Protein AF-K9YSK2-F1 (afdb_monomer_lite)

Sequence (84 aa):
MAALVVALVAFGVEWDRRNRETARQETETARAENERAEERERAARRARIQNRGTILQIRYQVEPNEANGQALRDFLAFLQEYGE

Organism: Dactylococcopsis salina (strain PCC 8305) (NCBI:txid13035)

Structure (mmCIF, N/CA/C/O backbone):
data_AF-K9YSK2-F1
#
_entry.id   AF-K9YSK2-F1
#
loop_
_atom_site.group_PDB
_atom_site.id
_atom_site.type_symbol
_atom_site.label_atom_id
_atom_site.label_alt_id
_atom_site.label_comp_id
_atom_site.label_asym_id
_atom_site.label_entity_id
_atom_site.label_seq_id
_atom_site.pdbx_PDB_ins_code
_atom_site.Cartn_x
_atom_site.Cartn_y
_atom_site.Cartn_z
_atom_site.occupancy
_atom_site.B_iso_or_equiv
_atom_site.auth_seq_id
_atom_site.auth_comp_id
_atom_site.auth_asym_id
_atom_site.auth_atom_id
_atom_site.pdbx_PDB_model_num
ATOM 1 N N . MET A 1 1 ? 37.351 -18.514 -48.128 1.00 69.69 1 MET A N 1
ATOM 2 C CA . MET A 1 1 ? 37.698 -17.682 -46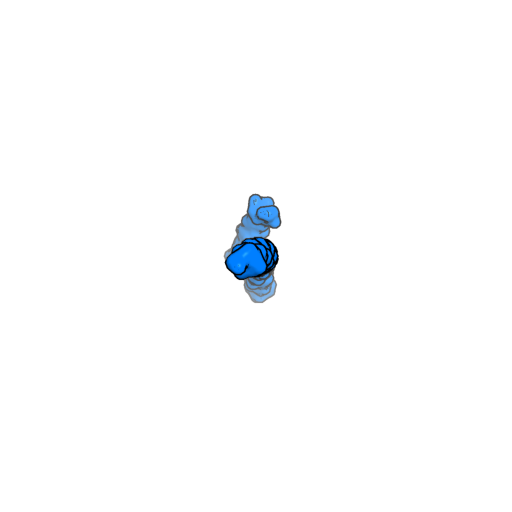.952 1.00 69.69 1 MET A CA 1
ATOM 3 C C . MET A 1 1 ? 36.721 -16.526 -46.737 1.00 69.69 1 MET A C 1
ATOM 5 O O . MET A 1 1 ? 36.173 -16.445 -45.650 1.00 69.69 1 MET A O 1
ATOM 9 N N . ALA A 1 2 ? 36.414 -15.694 -47.743 1.00 83.44 2 ALA A N 1
ATOM 10 C CA . ALA A 1 2 ? 35.500 -14.548 -47.582 1.00 83.44 2 ALA A CA 1
ATOM 11 C C . ALA A 1 2 ? 34.081 -14.903 -47.073 1.00 83.44 2 ALA A C 1
ATOM 13 O O . ALA A 1 2 ? 33.567 -14.229 -46.187 1.00 83.4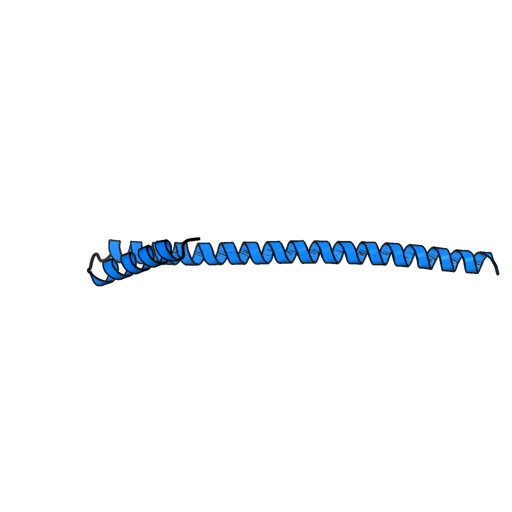4 2 ALA A O 1
ATOM 14 N N . ALA A 1 3 ? 33.471 -15.993 -47.556 1.00 86.50 3 ALA A N 1
ATOM 15 C CA . ALA A 1 3 ? 32.122 -16.400 -47.136 1.00 86.50 3 ALA A CA 1
ATOM 16 C C . ALA A 1 3 ? 32.015 -16.773 -45.641 1.00 86.50 3 ALA A C 1
ATOM 18 O O . ALA A 1 3 ? 31.010 -16.478 -45.002 1.00 86.50 3 ALA A O 1
ATOM 19 N N . LEU A 1 4 ? 33.068 -17.369 -45.066 1.00 89.00 4 LEU A N 1
ATOM 20 C CA . LEU A 1 4 ? 33.123 -17.714 -43.639 1.00 89.00 4 LEU A CA 1
ATOM 21 C C . LEU A 1 4 ? 33.188 -16.465 -42.753 1.00 89.00 4 LEU A C 1
ATOM 23 O O . LEU A 1 4 ? 32.536 -16.408 -41.716 1.00 89.00 4 LEU A O 1
ATOM 27 N N . VAL A 1 5 ? 33.937 -15.449 -43.186 1.00 90.44 5 VAL A N 1
ATOM 28 C CA . VAL A 1 5 ? 34.036 -14.169 -42.471 1.00 90.44 5 VAL A CA 1
ATOM 29 C C . VAL A 1 5 ? 32.686 -13.453 -42.465 1.00 90.44 5 VAL A C 1
ATOM 31 O O . VAL A 1 5 ? 32.246 -12.988 -41.418 1.00 90.44 5 VAL A O 1
ATOM 34 N N . VAL A 1 6 ? 31.989 -13.426 -43.605 1.00 91.75 6 VAL A N 1
ATOM 35 C CA . VAL A 1 6 ? 30.647 -12.828 -43.708 1.00 91.75 6 VAL A CA 1
ATOM 36 C C . VAL A 1 6 ? 29.646 -13.547 -42.800 1.00 91.75 6 VAL A C 1
ATOM 38 O O . VAL A 1 6 ? 28.882 -12.888 -42.099 1.00 91.75 6 VAL A O 1
ATOM 41 N N . ALA A 1 7 ? 29.682 -14.881 -42.755 1.00 90.88 7 ALA A N 1
ATOM 42 C CA . ALA A 1 7 ? 28.801 -15.665 -41.891 1.00 90.88 7 ALA A CA 1
ATOM 43 C C . ALA A 1 7 ? 29.041 -15.390 -40.395 1.00 90.88 7 ALA A C 1
ATOM 45 O O . ALA A 1 7 ? 28.082 -15.242 -39.640 1.00 90.88 7 ALA A O 1
ATOM 46 N N . LEU A 1 8 ? 30.301 -15.265 -39.966 1.00 93.06 8 LEU A N 1
ATOM 47 C CA . LEU A 1 8 ? 30.643 -14.949 -38.574 1.00 93.06 8 LEU A CA 1
ATOM 48 C C . LEU A 1 8 ? 30.204 -13.537 -38.167 1.00 93.06 8 LEU A C 1
ATOM 50 O O . LEU A 1 8 ? 29.692 -13.353 -37.065 1.00 93.06 8 LEU A O 1
ATOM 54 N N . VAL A 1 9 ? 30.356 -12.550 -39.056 1.00 93.19 9 VAL A N 1
ATOM 55 C CA . VAL A 1 9 ? 29.877 -11.180 -38.808 1.00 93.19 9 VAL A CA 1
ATOM 56 C C . VAL A 1 9 ? 28.352 -11.149 -38.719 1.00 93.19 9 VAL A C 1
ATOM 58 O O . VAL A 1 9 ? 27.814 -10.568 -37.780 1.00 93.19 9 VAL A O 1
ATOM 61 N N . ALA A 1 10 ? 27.655 -11.814 -39.646 1.00 91.06 10 ALA A N 1
ATOM 62 C CA . ALA A 1 10 ? 26.196 -11.908 -39.620 1.00 91.06 10 ALA A CA 1
ATOM 63 C C . ALA A 1 10 ? 25.693 -12.577 -38.331 1.00 91.06 10 ALA A C 1
ATOM 65 O O . ALA A 1 10 ? 24.759 -12.082 -37.705 1.00 91.06 10 ALA A O 1
ATOM 66 N N . PHE A 1 11 ? 26.360 -13.648 -37.890 1.00 94.94 11 PHE A N 1
ATOM 67 C CA . PHE A 1 11 ? 26.052 -14.315 -36.628 1.00 94.94 11 PHE A CA 1
ATOM 68 C C . PHE A 1 11 ? 26.278 -13.403 -35.414 1.00 94.94 11 PHE A C 1
ATOM 70 O O . PHE A 1 11 ? 25.427 -13.343 -34.533 1.00 94.94 11 PHE A O 1
ATOM 77 N N . GLY A 1 12 ? 27.385 -12.655 -35.374 1.00 92.50 12 GLY A N 1
ATOM 78 C CA . GLY A 1 12 ? 27.670 -11.715 -34.286 1.00 92.50 12 GLY A CA 1
ATOM 79 C C . GLY A 1 12 ? 26.659 -10.567 -34.193 1.00 92.50 12 GLY A C 1
ATOM 80 O O . GLY A 1 12 ? 26.255 -10.198 -33.092 1.00 92.50 12 GLY A O 1
ATOM 81 N N . VAL A 1 13 ? 26.207 -10.036 -35.334 1.00 92.75 13 VAL A N 1
ATOM 82 C CA . VAL A 1 13 ? 25.171 -8.989 -35.388 1.00 92.75 13 VAL A CA 1
ATOM 83 C C . VAL A 1 13 ? 23.818 -9.525 -34.921 1.00 92.75 13 VAL A C 1
ATOM 85 O O . VAL A 1 13 ? 23.146 -8.875 -34.123 1.00 92.75 13 VAL A O 1
ATOM 88 N N . GLU A 1 14 ? 23.429 -10.714 -35.380 1.00 94.00 14 GLU A N 1
ATOM 89 C CA . GLU A 1 14 ? 22.184 -11.355 -34.948 1.00 94.00 14 GLU A CA 1
ATOM 90 C C . GLU A 1 14 ? 22.218 -11.688 -33.449 1.00 94.00 14 GLU A C 1
ATOM 92 O O . GLU A 1 14 ? 21.236 -11.483 -32.734 1.00 94.00 14 GLU A O 1
ATOM 97 N N . TRP A 1 15 ? 23.374 -12.124 -32.943 1.00 92.56 15 TRP A N 1
ATOM 98 C CA . TRP A 1 15 ? 23.586 -12.368 -31.520 1.00 92.56 15 TRP A CA 1
ATOM 99 C C . TRP A 1 15 ? 23.473 -11.088 -30.682 1.00 92.56 15 TRP A C 1
ATOM 101 O O . TRP A 1 15 ? 22.753 -11.083 -29.686 1.00 92.56 15 TRP A O 1
ATOM 111 N N . ASP A 1 16 ? 24.127 -9.991 -31.081 1.00 92.00 16 ASP A N 1
ATOM 112 C CA . ASP A 1 16 ? 24.025 -8.696 -30.387 1.00 92.00 16 ASP A CA 1
ATOM 113 C C . ASP A 1 16 ? 22.588 -8.160 -30.402 1.00 92.00 16 ASP A C 1
ATOM 115 O O . ASP A 1 16 ? 22.085 -7.701 -29.373 1.00 92.00 16 ASP A O 1
ATOM 119 N N . ARG A 1 17 ? 21.887 -8.291 -31.535 1.00 93.25 17 ARG A N 1
ATOM 120 C CA . ARG A 1 17 ? 20.472 -7.925 -31.642 1.00 93.25 17 ARG A CA 1
ATOM 121 C C . ARG A 1 17 ? 19.625 -8.712 -30.648 1.00 93.25 17 ARG A C 1
ATOM 123 O O . ARG A 1 17 ? 18.904 -8.108 -29.853 1.00 93.25 17 ARG A O 1
ATOM 130 N N . ARG A 1 18 ? 19.740 -10.040 -30.665 1.00 91.62 18 ARG A N 1
ATOM 131 C CA . ARG A 1 18 ? 18.964 -10.920 -29.789 1.00 91.62 18 ARG A CA 1
ATOM 132 C C . ARG A 1 18 ? 19.288 -10.681 -28.317 1.00 91.62 18 ARG A C 1
ATOM 134 O O . ARG A 1 18 ? 18.380 -10.625 -27.499 1.00 91.62 18 ARG A O 1
ATOM 141 N N . ASN A 1 19 ? 20.557 -10.457 -27.987 1.00 92.06 19 ASN A N 1
ATOM 142 C CA . ASN A 1 19 ? 20.987 -10.138 -26.629 1.00 92.06 19 ASN A CA 1
ATOM 143 C C . ASN A 1 19 ? 20.376 -8.818 -26.126 1.00 92.06 19 ASN A C 1
ATOM 145 O O . ASN A 1 19 ? 19.916 -8.739 -24.990 1.00 92.06 19 ASN A O 1
ATOM 149 N N . ARG A 1 20 ? 20.308 -7.785 -26.977 1.00 90.75 20 ARG A N 1
ATOM 150 C CA . ARG A 1 20 ? 19.648 -6.514 -26.630 1.00 90.75 20 ARG A CA 1
ATOM 151 C C . ARG A 1 20 ? 18.140 -6.657 -26.478 1.00 90.75 20 ARG A C 1
ATOM 153 O O . ARG A 1 20 ? 17.565 -6.000 -25.616 1.00 90.75 20 ARG A O 1
ATOM 160 N N . GLU A 1 21 ? 17.498 -7.466 -27.315 1.00 92.50 21 GLU A N 1
ATOM 161 C CA . GLU A 1 21 ? 16.062 -7.740 -27.214 1.00 92.50 21 GLU A CA 1
ATOM 162 C C . GLU A 1 21 ? 15.733 -8.468 -25.902 1.00 92.50 21 GLU A C 1
ATOM 164 O O . GLU A 1 21 ? 14.839 -8.023 -25.182 1.00 92.50 21 GLU A O 1
ATOM 169 N N . THR A 1 22 ? 16.511 -9.489 -25.529 1.00 91.38 22 THR A N 1
ATOM 170 C CA . THR A 1 22 ? 16.374 -10.174 -24.234 1.00 91.38 22 THR A CA 1
ATOM 171 C C . THR A 1 22 ? 16.594 -9.215 -23.065 1.00 91.38 22 THR A C 1
ATOM 173 O O . THR A 1 22 ? 15.747 -9.136 -22.181 1.00 91.38 22 THR A O 1
ATOM 176 N N . ALA A 1 23 ? 17.666 -8.415 -23.086 1.00 91.75 23 ALA A N 1
ATOM 177 C CA . ALA A 1 23 ? 17.944 -7.453 -22.017 1.00 91.75 23 ALA A CA 1
ATOM 178 C C . ALA A 1 23 ? 16.812 -6.423 -21.852 1.00 91.75 23 ALA A C 1
ATOM 180 O O . ALA A 1 23 ? 16.451 -6.063 -20.734 1.00 91.75 23 ALA A O 1
ATOM 181 N N . ARG A 1 24 ? 16.208 -5.963 -22.957 1.00 91.62 24 ARG A N 1
ATOM 182 C CA . ARG A 1 24 ? 15.037 -5.074 -22.903 1.00 91.62 24 ARG A CA 1
ATOM 183 C C . ARG A 1 24 ? 13.847 -5.763 -22.249 1.00 91.62 24 ARG A C 1
ATOM 185 O O . ARG A 1 24 ? 13.277 -5.192 -21.322 1.00 91.62 24 ARG A O 1
ATOM 192 N N . GLN A 1 25 ? 13.521 -6.982 -22.672 1.00 93.44 25 GLN A N 1
ATOM 193 C CA . GLN A 1 25 ? 12.425 -7.749 -22.078 1.00 93.44 25 GLN A CA 1
ATOM 194 C C . GLN A 1 25 ? 12.638 -7.964 -20.578 1.00 93.44 25 GLN A C 1
ATOM 196 O O . GLN A 1 25 ? 11.726 -7.701 -19.804 1.00 93.44 25 GLN A O 1
ATOM 201 N N . GLU A 1 26 ? 13.846 -8.339 -20.157 1.00 93.88 26 GLU A N 1
ATOM 202 C CA . GLU A 1 26 ? 14.186 -8.516 -18.741 1.00 93.88 26 GLU A CA 1
ATOM 203 C C . GLU A 1 26 ? 14.008 -7.221 -17.937 1.00 93.88 26 GLU A C 1
ATOM 205 O O . GLU A 1 26 ? 13.450 -7.234 -16.836 1.00 93.88 26 GLU A O 1
ATOM 210 N N . THR A 1 27 ? 14.427 -6.076 -18.491 1.00 93.69 27 THR A N 1
ATOM 211 C CA . THR A 1 27 ? 14.227 -4.779 -17.826 1.00 93.69 27 THR A CA 1
ATOM 212 C C . THR A 1 27 ? 12.756 -4.385 -17.732 1.00 93.69 27 THR A C 1
ATOM 214 O O . THR A 1 27 ? 12.339 -3.829 -16.716 1.00 93.69 27 THR A O 1
ATOM 217 N N . GLU A 1 28 ? 11.953 -4.679 -18.755 1.00 93.56 28 GLU A N 1
ATOM 218 C CA . GLU A 1 28 ? 10.511 -4.421 -18.747 1.00 93.56 28 GLU A CA 1
ATOM 219 C C . GLU A 1 28 ? 9.794 -5.322 -17.740 1.00 93.56 28 GLU A C 1
ATOM 221 O O . GLU A 1 28 ? 8.974 -4.835 -16.960 1.00 93.56 28 GLU A O 1
ATOM 226 N N . THR A 1 29 ? 10.150 -6.609 -17.680 1.00 93.75 29 THR A N 1
ATOM 227 C CA . THR A 1 29 ? 9.593 -7.530 -16.684 1.00 93.75 29 THR A CA 1
ATOM 228 C C . THR A 1 29 ? 9.974 -7.119 -15.270 1.00 93.75 29 THR A C 1
ATOM 230 O O . THR A 1 29 ? 9.101 -7.070 -14.408 1.00 93.75 29 THR A O 1
ATOM 233 N N . ALA A 1 30 ? 11.233 -6.737 -15.035 1.00 94.00 30 ALA A N 1
ATOM 234 C CA . ALA A 1 30 ? 11.687 -6.291 -13.721 1.00 94.00 30 ALA A CA 1
ATOM 235 C C . ALA A 1 30 ? 10.963 -5.013 -13.267 1.00 94.00 30 ALA A C 1
ATOM 237 O O . ALA A 1 30 ? 10.569 -4.902 -12.107 1.00 94.00 30 ALA A O 1
ATOM 238 N N . ARG A 1 31 ? 10.727 -4.062 -14.182 1.00 93.81 31 ARG A N 1
ATOM 239 C CA . ARG A 1 31 ? 9.930 -2.859 -13.889 1.00 93.81 31 ARG A CA 1
ATOM 240 C C . ARG A 1 31 ? 8.489 -3.208 -13.538 1.00 93.81 31 ARG A C 1
ATOM 242 O O . ARG A 1 31 ? 8.008 -2.766 -12.501 1.00 93.81 31 ARG A O 1
ATOM 249 N N . ALA A 1 32 ? 7.834 -4.042 -14.343 1.00 94.81 32 ALA A N 1
ATOM 250 C CA . ALA A 1 32 ? 6.457 -4.458 -14.091 1.00 94.81 32 ALA A CA 1
ATOM 251 C C . ALA A 1 32 ?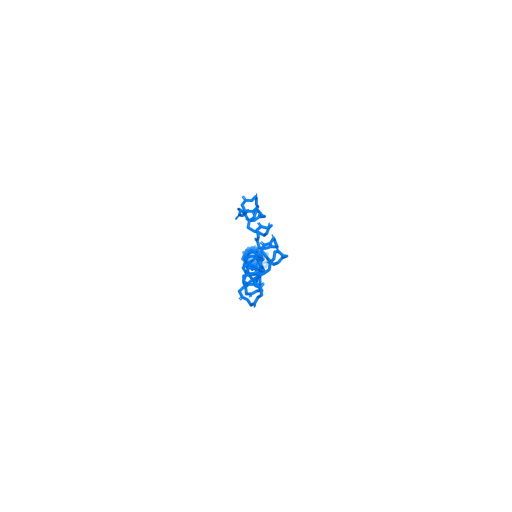 6.312 -5.232 -12.768 1.00 94.81 32 ALA A C 1
ATOM 253 O O . ALA A 1 32 ? 5.309 -5.100 -12.068 1.00 94.81 32 ALA A O 1
ATOM 254 N N . GLU A 1 33 ? 7.299 -6.051 -12.404 1.00 94.88 33 GLU A N 1
ATOM 255 C CA . GLU A 1 33 ? 7.322 -6.734 -11.110 1.00 94.88 33 GLU A CA 1
ATOM 256 C C . GLU A 1 33 ? 7.504 -5.762 -9.948 1.00 94.88 33 GLU A C 1
ATOM 258 O O . GLU A 1 33 ? 6.785 -5.878 -8.953 1.00 94.88 33 GLU A O 1
ATOM 263 N N . ASN A 1 34 ? 8.404 -4.786 -10.087 1.00 95.31 34 ASN A N 1
ATOM 264 C CA . ASN A 1 34 ? 8.609 -3.768 -9.067 1.00 95.31 34 ASN A CA 1
ATOM 265 C C . ASN A 1 34 ? 7.348 -2.913 -8.862 1.00 95.31 34 ASN A C 1
ATOM 267 O O . ASN A 1 34 ? 6.899 -2.742 -7.733 1.00 95.31 34 ASN A O 1
ATOM 271 N N . GLU A 1 35 ? 6.703 -2.471 -9.943 1.00 95.00 35 GLU A N 1
ATOM 272 C CA . GLU A 1 35 ? 5.436 -1.728 -9.879 1.00 95.00 35 GLU A CA 1
ATOM 273 C C . GLU A 1 35 ? 4.344 -2.531 -9.156 1.00 95.00 35 GLU A C 1
ATOM 275 O O . GLU A 1 35 ? 3.686 -2.023 -8.246 1.00 95.00 35 GLU A O 1
ATOM 280 N N . ARG A 1 36 ? 4.198 -3.824 -9.478 1.00 95.19 36 ARG A N 1
ATOM 281 C CA . ARG A 1 36 ? 3.253 -4.717 -8.784 1.00 95.19 36 ARG A CA 1
ATOM 282 C C . ARG A 1 36 ? 3.598 -4.894 -7.308 1.00 95.19 36 ARG A C 1
ATOM 284 O O . ARG A 1 36 ? 2.690 -5.024 -6.486 1.00 95.19 36 ARG A O 1
ATOM 291 N N . ALA A 1 37 ? 4.881 -4.965 -6.959 1.00 95.38 37 ALA A N 1
ATOM 292 C CA . ALA A 1 37 ? 5.321 -5.083 -5.573 1.00 95.38 37 ALA A CA 1
ATOM 293 C C . ALA A 1 37 ? 4.970 -3.818 -4.778 1.00 95.38 37 ALA A C 1
ATOM 295 O O . ALA A 1 37 ? 4.359 -3.921 -3.713 1.00 95.38 37 ALA A O 1
ATOM 296 N N . GLU A 1 38 ? 5.246 -2.639 -5.336 1.00 95.00 38 GLU A N 1
ATOM 297 C CA . GLU A 1 38 ? 4.883 -1.358 -4.731 1.00 95.00 38 GLU A CA 1
ATOM 298 C C . GLU A 1 38 ? 3.362 -1.214 -4.571 1.00 95.00 38 GLU A C 1
ATOM 300 O O . GLU A 1 38 ? 2.872 -0.793 -3.522 1.00 95.00 38 GLU A O 1
ATOM 305 N N . GLU A 1 39 ? 2.575 -1.601 -5.576 1.00 95.06 39 GLU A N 1
ATOM 306 C CA . GLU A 1 39 ? 1.113 -1.589 -5.480 1.00 95.06 39 GLU A CA 1
ATOM 307 C C . GLU A 1 39 ? 0.590 -2.517 -4.383 1.00 95.06 39 GLU A C 1
ATOM 309 O O . GLU A 1 39 ? -0.306 -2.131 -3.621 1.00 95.06 39 GLU A O 1
ATOM 314 N N . ARG A 1 40 ? 1.161 -3.722 -4.266 1.00 94.50 40 ARG A N 1
ATOM 315 C CA . ARG A 1 40 ? 0.834 -4.671 -3.192 1.00 94.50 40 ARG A CA 1
ATOM 316 C C . ARG A 1 40 ? 1.182 -4.104 -1.826 1.00 94.50 40 ARG A C 1
ATOM 318 O O . ARG A 1 40 ? 0.383 -4.248 -0.904 1.00 94.50 40 ARG A O 1
ATOM 325 N N . GLU A 1 41 ? 2.323 -3.439 -1.688 1.00 95.06 41 GLU A N 1
ATOM 326 C CA . GLU A 1 41 ? 2.722 -2.799 -0.437 1.00 95.06 41 GLU A CA 1
ATOM 327 C C . GLU A 1 41 ? 1.757 -1.670 -0.057 1.00 95.06 41 GLU A C 1
ATOM 329 O O . GLU A 1 41 ? 1.242 -1.643 1.065 1.00 95.06 41 GLU A O 1
ATOM 334 N N . ARG A 1 42 ? 1.412 -0.792 -1.008 1.00 92.38 42 ARG A N 1
ATOM 335 C CA . ARG A 1 42 ? 0.409 0.265 -0.796 1.00 92.38 42 ARG A CA 1
ATOM 336 C C . ARG A 1 42 ? -0.946 -0.327 -0.404 1.00 92.38 42 ARG A C 1
ATOM 338 O O . ARG A 1 42 ? -1.595 0.174 0.515 1.00 92.38 42 ARG A O 1
ATOM 345 N N . ALA A 1 43 ? -1.376 -1.403 -1.064 1.00 94.69 43 ALA A N 1
ATOM 346 C CA . ALA A 1 43 ? -2.620 -2.096 -0.739 1.00 94.69 43 ALA A CA 1
ATOM 347 C C . ALA A 1 43 ? -2.582 -2.723 0.663 1.00 94.69 43 ALA A C 1
ATOM 349 O O . ALA A 1 43 ? -3.521 -2.538 1.437 1.00 94.69 43 ALA A O 1
ATOM 350 N N . ALA A 1 44 ? -1.487 -3.391 1.028 1.00 95.06 44 ALA A N 1
ATOM 351 C CA . ALA A 1 44 ? -1.291 -3.969 2.354 1.00 95.06 44 ALA A CA 1
ATOM 352 C C . ALA A 1 44 ? -1.273 -2.896 3.455 1.00 95.06 44 ALA A C 1
ATOM 354 O O . ALA A 1 44 ? -1.891 -3.085 4.508 1.00 95.06 44 ALA A O 1
ATOM 355 N N . ARG A 1 45 ? -0.626 -1.747 3.210 1.00 91.94 45 ARG A N 1
ATOM 356 C CA . ARG A 1 45 ? -0.636 -0.593 4.123 1.00 91.94 45 ARG A CA 1
ATOM 357 C C . ARG A 1 45 ? -2.061 -0.088 4.344 1.00 91.94 45 ARG A C 1
ATOM 359 O O . ARG A 1 45 ? -2.486 0.033 5.493 1.00 91.94 45 ARG A O 1
ATOM 366 N N . ARG A 1 46 ? -2.823 0.125 3.264 1.00 92.31 46 ARG A N 1
ATOM 367 C CA . ARG A 1 46 ? -4.237 0.538 3.340 1.00 92.31 46 ARG A CA 1
ATOM 368 C C . ARG A 1 46 ? -5.091 -0.472 4.107 1.00 92.31 46 ARG A C 1
ATOM 370 O O . ARG A 1 46 ? -5.835 -0.079 5.001 1.00 92.31 46 ARG A O 1
ATOM 377 N N . ALA A 1 47 ? -4.942 -1.764 3.818 1.00 95.69 47 ALA A N 1
ATOM 378 C CA . ALA A 1 47 ? -5.688 -2.824 4.494 1.00 95.69 47 ALA A CA 1
ATOM 379 C C . ALA A 1 47 ? -5.392 -2.875 6.002 1.00 95.69 47 ALA A C 1
ATOM 381 O O . ALA A 1 47 ? -6.307 -3.029 6.806 1.00 95.69 47 ALA A O 1
ATOM 382 N N . ARG A 1 48 ? -4.130 -2.688 6.416 1.00 94.38 48 ARG A N 1
ATOM 383 C CA . ARG A 1 48 ? -3.764 -2.606 7.842 1.00 94.38 48 ARG A CA 1
ATOM 384 C C . ARG A 1 48 ? -4.453 -1.448 8.556 1.00 94.38 48 ARG A C 1
ATOM 386 O O . ARG A 1 48 ? -4.946 -1.640 9.666 1.00 94.38 48 ARG A O 1
ATOM 393 N N . ILE A 1 49 ? -4.483 -0.272 7.931 1.00 94.56 49 ILE A N 1
ATOM 394 C CA . ILE A 1 49 ? -5.140 0.914 8.492 1.00 94.56 49 ILE A CA 1
ATOM 395 C C . ILE A 1 49 ? -6.646 0.661 8.633 1.00 94.56 49 ILE A C 1
ATOM 397 O O . ILE A 1 49 ? -7.192 0.854 9.719 1.00 94.56 49 ILE A O 1
ATOM 401 N N . GLN A 1 50 ? -7.293 0.150 7.581 1.00 95.50 50 GLN A N 1
ATOM 402 C CA . GLN A 1 50 ? -8.720 -0.185 7.611 1.00 95.50 50 GLN A CA 1
ATOM 403 C C . GLN A 1 50 ? -9.042 -1.211 8.701 1.00 95.50 50 GLN A C 1
ATOM 405 O O . GLN A 1 50 ? -9.887 -0.948 9.552 1.00 95.50 50 GLN A O 1
ATOM 410 N N . ASN A 1 51 ? -8.308 -2.328 8.750 1.00 97.25 51 ASN A N 1
ATOM 411 C CA . ASN A 1 51 ? -8.519 -3.372 9.755 1.00 97.25 51 ASN A CA 1
ATOM 412 C C . ASN A 1 51 ? -8.384 -2.829 11.182 1.00 97.25 51 ASN A C 1
ATOM 414 O O . ASN A 1 51 ? -9.184 -3.172 12.052 1.00 97.25 51 ASN A O 1
ATOM 418 N N . ARG A 1 52 ? -7.391 -1.966 11.435 1.00 96.62 52 ARG A N 1
ATOM 419 C CA . ARG A 1 52 ? -7.205 -1.348 12.754 1.00 96.62 52 ARG A CA 1
ATOM 420 C C . ARG A 1 52 ? -8.396 -0.468 13.132 1.00 96.62 52 ARG A C 1
ATOM 422 O O . ARG A 1 52 ? -8.888 -0.591 14.252 1.00 96.62 52 ARG A O 1
ATOM 429 N N . GLY A 1 53 ? -8.879 0.360 12.206 1.00 97.19 53 GLY A N 1
ATOM 430 C CA . GLY A 1 53 ? -10.076 1.177 12.413 1.00 97.19 53 GLY A CA 1
ATOM 431 C C . GLY A 1 53 ? -11.309 0.330 12.724 1.00 97.19 53 GLY A C 1
ATOM 432 O O . GLY A 1 53 ? -11.982 0.573 13.724 1.00 97.19 53 GLY A O 1
ATOM 433 N N . THR A 1 54 ? -11.549 -0.723 11.936 1.00 98.12 54 THR A N 1
ATOM 434 C CA . THR A 1 54 ? -12.664 -1.658 12.147 1.00 98.12 54 THR A CA 1
ATOM 435 C C . THR A 1 54 ? -12.605 -2.315 13.525 1.00 98.12 54 THR A C 1
ATOM 437 O O . THR A 1 54 ? -13.613 -2.358 14.225 1.00 98.12 54 THR A O 1
ATOM 440 N N . ILE A 1 55 ? -11.430 -2.782 13.963 1.00 98.19 55 ILE A N 1
ATOM 441 C CA . ILE A 1 55 ? -11.268 -3.395 15.290 1.00 98.19 55 ILE A CA 1
ATOM 442 C C . ILE A 1 55 ? -11.601 -2.398 16.407 1.00 98.19 55 ILE A C 1
ATOM 444 O O . ILE A 1 55 ? -12.298 -2.762 17.354 1.00 98.19 55 ILE A O 1
ATOM 448 N N . LEU A 1 56 ? -11.117 -1.155 16.317 1.00 98.19 56 LEU A N 1
ATOM 449 C CA . LEU A 1 56 ? -11.385 -0.128 17.330 1.00 98.19 56 LEU A CA 1
ATOM 450 C C . LEU A 1 56 ? -12.871 0.232 17.391 1.00 98.19 56 LEU A C 1
ATOM 452 O O . LEU A 1 56 ? -13.438 0.312 18.481 1.00 98.19 56 LEU A O 1
ATOM 456 N N . GLN A 1 57 ? -13.514 0.376 16.233 1.00 97.88 57 GLN A N 1
ATOM 457 C CA . GLN A 1 57 ? -14.949 0.624 16.149 1.00 97.88 57 GLN A CA 1
ATOM 458 C C . GLN A 1 57 ? -15.757 -0.516 16.781 1.00 97.88 57 GLN A C 1
ATOM 460 O O . GLN A 1 57 ? -16.633 -0.251 17.604 1.00 97.88 57 GLN A O 1
ATOM 465 N N . ILE A 1 58 ? -15.441 -1.774 16.447 1.00 98.31 58 ILE A N 1
ATOM 466 C CA . ILE A 1 58 ? -16.113 -2.948 17.024 1.00 98.31 58 ILE A CA 1
ATOM 467 C C . ILE A 1 58 ? -15.925 -2.978 18.542 1.00 98.31 58 ILE A C 1
ATOM 469 O O . ILE A 1 58 ? -16.896 -3.177 19.264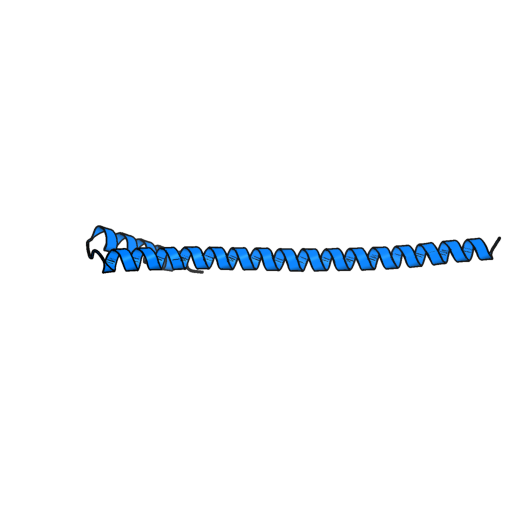 1.00 98.31 58 ILE A O 1
ATOM 473 N N . ARG A 1 59 ? -14.707 -2.740 19.051 1.00 97.88 59 ARG A N 1
ATOM 474 C CA . ARG A 1 59 ? -14.456 -2.704 20.503 1.00 97.88 59 ARG A CA 1
ATOM 475 C C . ARG A 1 59 ? -15.317 -1.663 21.209 1.00 97.88 59 ARG A C 1
ATOM 477 O O . ARG A 1 59 ? -15.914 -1.987 22.227 1.00 97.88 59 ARG A O 1
ATOM 484 N N . TYR A 1 60 ? -15.419 -0.455 20.659 1.00 97.94 60 TYR A N 1
ATOM 485 C CA . TYR A 1 60 ? -16.260 0.592 21.238 1.00 97.94 60 TYR A CA 1
ATOM 486 C C . TYR A 1 60 ? -17.758 0.253 21.176 1.00 97.94 60 TYR A C 1
ATOM 488 O O . TYR A 1 60 ? -18.487 0.540 22.117 1.00 97.94 60 TYR A O 1
ATOM 496 N N . GLN A 1 61 ? -18.224 -0.384 20.097 1.00 97.75 61 GLN A N 1
ATOM 497 C CA . GLN A 1 61 ? -19.620 -0.826 19.977 1.00 97.75 61 GLN A CA 1
ATOM 498 C C . GLN A 1 61 ? -19.970 -1.951 20.957 1.00 97.75 61 GLN A C 1
ATOM 500 O O . GLN A 1 61 ? -21.071 -1.965 21.499 1.00 97.75 61 GLN A O 1
ATOM 505 N N . VAL A 1 62 ? -19.048 -2.894 21.167 1.00 98.25 62 VAL A N 1
ATOM 506 C CA . VAL A 1 62 ? -19.220 -4.001 22.119 1.00 98.25 62 VAL A CA 1
ATOM 507 C C . VAL A 1 62 ? -19.150 -3.493 23.556 1.00 98.25 62 VAL A C 1
ATOM 509 O O . VAL A 1 62 ? -19.948 -3.907 24.392 1.00 98.25 62 VAL A O 1
ATOM 512 N N . GLU A 1 63 ? -18.214 -2.590 23.843 1.00 97.56 63 GLU A N 1
ATOM 513 C CA . GLU A 1 63 ? -18.010 -2.030 25.173 1.00 97.56 63 GLU A CA 1
ATOM 514 C C . GLU A 1 63 ? -17.770 -0.510 25.090 1.00 97.56 63 GLU A C 1
ATOM 516 O O . GLU A 1 63 ? -16.626 -0.054 24.935 1.00 97.56 63 GLU A O 1
ATOM 521 N N . PRO A 1 64 ? -18.842 0.297 25.194 1.00 96.38 64 PRO A N 1
ATOM 522 C CA . PRO A 1 64 ? -18.745 1.747 25.122 1.00 96.38 64 PRO A CA 1
ATOM 523 C C . PRO A 1 64 ? -18.252 2.300 26.461 1.00 96.38 64 PRO A C 1
ATOM 525 O O . PRO A 1 64 ? -19.029 2.653 27.346 1.00 96.38 64 PRO A O 1
ATOM 528 N N . ASN A 1 65 ? -16.932 2.371 26.604 1.00 97.56 65 ASN A N 1
ATOM 529 C CA . ASN A 1 65 ? -16.254 2.964 27.751 1.00 97.56 65 ASN A CA 1
ATOM 530 C C . ASN A 1 65 ? -15.240 4.032 27.303 1.00 97.56 65 ASN A C 1
ATOM 532 O O . ASN A 1 65 ? -14.920 4.162 26.116 1.00 97.56 65 ASN A O 1
ATOM 536 N N . GLU A 1 66 ? -14.734 4.807 28.263 1.00 98.00 66 GLU A N 1
ATOM 537 C CA . GLU A 1 66 ? -13.838 5.933 27.979 1.00 98.00 66 GLU A CA 1
ATOM 538 C C . GLU A 1 66 ? -12.514 5.484 27.350 1.00 98.00 66 GLU A C 1
ATOM 540 O O . GLU A 1 66 ? -12.010 6.136 26.440 1.00 98.00 66 GLU A O 1
ATOM 545 N N . ALA A 1 67 ? -11.981 4.333 27.767 1.00 97.88 67 ALA A N 1
ATOM 546 C CA . ALA A 1 67 ? -10.732 3.801 27.229 1.00 97.88 67 ALA A CA 1
ATOM 547 C C . ALA A 1 67 ? -10.855 3.450 25.734 1.00 97.88 67 ALA A C 1
ATOM 549 O O . ALA A 1 67 ? -10.015 3.851 24.926 1.00 97.88 67 ALA A O 1
ATOM 550 N N . ASN A 1 68 ? -11.926 2.752 25.347 1.00 97.50 68 ASN A N 1
ATOM 551 C CA . ASN A 1 68 ? -12.198 2.404 23.952 1.00 97.50 68 ASN A CA 1
ATOM 552 C C . ASN A 1 68 ? -12.531 3.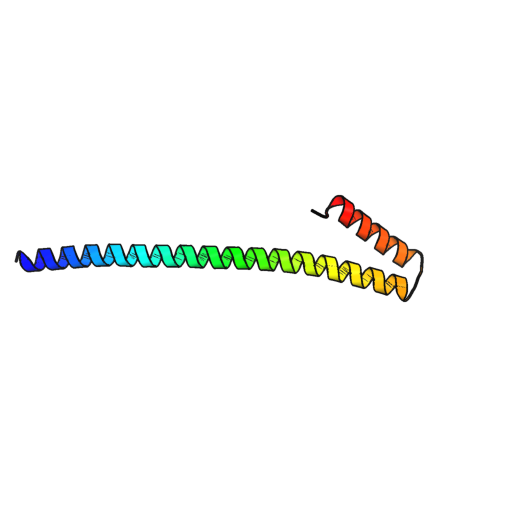650 23.117 1.00 97.50 68 ASN A C 1
ATOM 554 O O . ASN A 1 68 ? -12.088 3.759 21.972 1.00 97.50 68 ASN A O 1
ATOM 558 N N . GLY A 1 69 ? -13.264 4.609 23.696 1.00 98.00 69 GLY A N 1
ATOM 559 C CA . GLY A 1 69 ? -13.557 5.893 23.060 1.00 98.00 69 GLY A CA 1
ATOM 560 C C . GLY A 1 69 ? -12.295 6.717 22.795 1.00 98.00 69 GLY A C 1
ATOM 561 O O . GLY A 1 69 ? -12.128 7.248 21.696 1.00 98.00 69 GLY A O 1
ATOM 562 N N . GLN A 1 70 ? -11.374 6.773 23.760 1.00 98.44 70 GLN A N 1
ATOM 563 C CA . GLN A 1 70 ? -10.102 7.474 23.608 1.00 98.44 70 GLN A CA 1
ATOM 564 C C . GLN A 1 70 ? -9.233 6.829 22.528 1.00 98.44 70 GLN A C 1
ATOM 566 O O . GLN A 1 70 ? -8.770 7.529 21.635 1.00 98.44 70 GLN A O 1
ATOM 571 N N . ALA A 1 71 ? -9.099 5.500 22.531 1.00 97.81 71 ALA A N 1
ATOM 572 C CA . ALA A 1 71 ? -8.327 4.790 21.512 1.00 97.81 71 ALA A CA 1
ATOM 573 C C . ALA A 1 71 ? -8.856 5.033 20.085 1.00 97.81 71 ALA A C 1
ATOM 575 O O . ALA A 1 71 ? -8.071 5.134 19.138 1.00 97.81 71 ALA A O 1
ATOM 576 N N . LEU A 1 72 ? -10.181 5.143 19.918 1.00 97.31 72 LEU A N 1
ATOM 577 C CA . LEU A 1 72 ? -10.791 5.489 18.635 1.00 97.31 72 LEU A CA 1
ATOM 578 C C . LEU A 1 72 ? -10.496 6.944 18.240 1.00 97.31 72 LEU A C 1
ATOM 580 O O . LEU A 1 72 ? -10.143 7.189 17.089 1.00 97.31 72 LEU A O 1
ATOM 584 N N . ARG A 1 73 ? -10.583 7.900 19.175 1.00 97.56 73 ARG A N 1
ATOM 585 C CA . ARG A 1 73 ? -10.243 9.313 18.920 1.00 97.56 73 ARG A CA 1
ATOM 586 C C . ARG A 1 73 ? -8.774 9.500 18.556 1.00 97.56 73 ARG A C 1
ATOM 588 O O . ARG A 1 73 ? -8.492 10.193 17.586 1.00 97.56 73 ARG A O 1
ATOM 595 N N . ASP A 1 74 ? -7.864 8.837 19.265 1.00 97.75 74 ASP A N 1
ATOM 596 C CA . ASP A 1 74 ? -6.428 8.876 18.968 1.00 97.75 74 ASP A CA 1
ATOM 597 C C . ASP A 1 74 ? -6.147 8.341 17.559 1.00 97.75 74 ASP A C 1
ATOM 599 O O . ASP A 1 74 ? -5.358 8.908 16.805 1.00 97.75 74 ASP A O 1
ATOM 603 N N . PHE A 1 75 ? -6.833 7.263 17.167 1.00 96.81 75 PHE A N 1
ATOM 604 C CA . PHE A 1 75 ? -6.702 6.713 15.824 1.00 96.81 75 PHE A CA 1
ATOM 605 C C . PHE A 1 75 ? -7.268 7.646 14.744 1.00 96.81 75 PHE A C 1
ATOM 607 O O . PHE A 1 75 ? -6.656 7.790 13.688 1.00 96.81 75 PHE A O 1
ATOM 614 N N . LEU A 1 76 ? -8.399 8.308 14.998 1.00 95.88 76 LEU A N 1
ATOM 615 C CA . LEU A 1 76 ? -8.954 9.306 14.079 1.00 95.88 76 LEU A CA 1
ATOM 616 C C . LEU A 1 76 ? -8.036 10.528 13.941 1.00 95.88 76 LEU A C 1
ATOM 618 O O . LEU A 1 76 ? -7.826 10.996 12.826 1.00 95.88 76 LEU A O 1
ATOM 622 N N . ALA A 1 77 ? -7.440 10.998 15.040 1.00 96.56 77 ALA A N 1
ATOM 623 C CA . ALA A 1 77 ? -6.449 12.073 15.017 1.00 96.56 77 ALA A CA 1
ATOM 624 C C . ALA A 1 77 ? -5.208 11.677 14.201 1.00 96.56 77 ALA A C 1
ATOM 626 O O . ALA A 1 77 ? -4.769 12.439 13.344 1.00 96.56 77 ALA A O 1
ATOM 627 N N . PHE A 1 78 ? -4.706 10.449 14.379 1.00 94.38 78 PHE A N 1
ATOM 628 C CA . PHE A 1 78 ? -3.623 9.905 13.554 1.00 94.38 78 PHE A CA 1
ATOM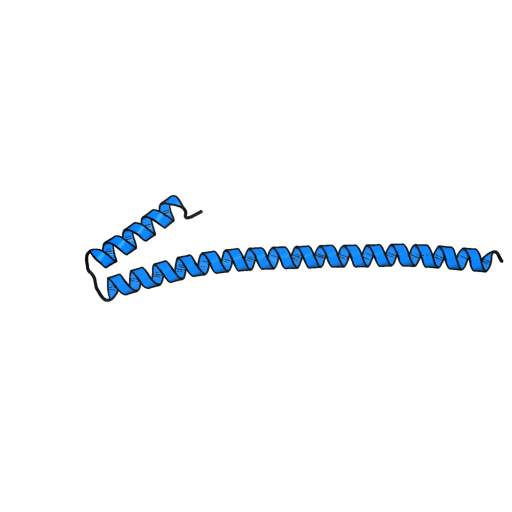 629 C C . PHE A 1 78 ? -3.966 9.926 12.056 1.00 94.38 78 PHE A C 1
ATOM 631 O O . PHE A 1 78 ? -3.123 10.293 11.243 1.00 94.38 78 PHE A O 1
ATOM 638 N N . LEU A 1 79 ? -5.195 9.563 11.672 1.00 93.69 79 LEU A N 1
ATOM 639 C CA . LEU A 1 79 ? -5.623 9.635 10.271 1.00 93.69 79 LEU A CA 1
ATOM 640 C C . LEU A 1 79 ? -5.742 11.072 9.760 1.00 93.69 79 LEU A C 1
ATOM 642 O O . LEU A 1 79 ? -5.504 11.310 8.586 1.00 93.69 79 LEU A O 1
ATOM 646 N N . GLN A 1 80 ? -6.100 12.029 10.611 1.00 92.38 80 GLN A N 1
ATOM 647 C CA . GLN A 1 80 ? -6.149 13.434 10.216 1.00 92.38 80 GLN A CA 1
ATOM 648 C C . GLN A 1 80 ? -4.746 14.015 9.986 1.00 92.38 80 GLN A C 1
ATOM 650 O O . GLN A 1 80 ? -4.567 14.840 9.095 1.00 92.38 80 GLN A O 1
ATOM 655 N N . GLU A 1 81 ? -3.759 13.582 10.770 1.00 90.56 81 GLU A N 1
ATOM 656 C CA . GLU A 1 81 ? -2.376 14.060 10.669 1.00 90.56 81 GLU A CA 1
ATOM 657 C C . GLU A 1 81 ? -1.575 13.343 9.565 1.00 90.56 81 GLU A C 1
ATOM 659 O O . GLU A 1 81 ? -0.751 13.970 8.903 1.00 90.56 81 GLU A O 1
ATOM 664 N N . TYR A 1 82 ? -1.834 12.050 9.330 1.00 81.31 82 TYR A N 1
ATOM 665 C CA . TYR A 1 82 ? -1.031 11.181 8.449 1.00 81.31 82 TYR A CA 1
ATOM 666 C C . TYR A 1 82 ? -1.847 10.433 7.373 1.00 81.31 82 TYR A C 1
ATOM 668 O O . TYR A 1 82 ? -1.403 9.399 6.868 1.00 81.31 82 TYR A O 1
ATOM 676 N N . GLY A 1 83 ? -3.066 10.890 7.071 1.00 67.56 83 GLY A N 1
ATOM 677 C CA . GLY A 1 83 ? -4.027 10.203 6.194 1.00 67.56 83 GLY A CA 1
ATOM 678 C C . GLY A 1 83 ? -3.765 10.281 4.689 1.00 67.56 83 GLY A C 1
ATOM 679 O O . GLY A 1 83 ? -4.465 9.590 3.947 1.00 67.56 83 GLY A O 1
ATOM 680 N N . GLU A 1 84 ? -2.778 11.072 4.259 1.00 57.59 84 GLU A N 1
ATOM 681 C CA . GLU A 1 84 ? -2.263 11.122 2.878 1.00 57.59 84 GLU A CA 1
ATOM 682 C C . GLU A 1 84 ? -1.114 10.111 2.681 1.00 57.59 84 GLU A C 1
ATOM 684 O O . GLU A 1 84 ? -0.113 10.156 3.437 1.00 57.59 84 GLU A O 1
#

Foldseek 3Di:
DVVVVVVVVVVVVVVVVVVVVVVVVVVVVVVVVVVVVVVVVVVVVVVVLVVVLVVLVVVCVVPVDPVSVVVNVVSVVCCVVPVD

Radius of gyration: 28.87 Å; chains: 1; bounding box: 57×32×76 Å

pLDDT: mean 93.3, std 6.38, range [57.59, 98.44]

Secondary structure (DSSP, 8-state):
-HHHHHHHHHHHHHHHHHHHHHHHHHHHHHHHHHHHHHHHHHHHHHHHHHHHHHHHHHHHHHS--HHHHHHHHHHHHHHHHH--